Protein AF-A0A366DNV0-F1 (afdb_monomer_lite)

Structure (mmCIF, N/CA/C/O backbone):
data_AF-A0A366DNV0-F1
#
_entry.id   AF-A0A366DNV0-F1
#
loop_
_atom_site.group_PDB
_atom_site.id
_atom_site.type_symbol
_atom_site.label_atom_id
_atom_site.label_alt_id
_atom_site.label_comp_id
_atom_site.label_asym_id
_atom_site.label_entity_id
_atom_site.label_seq_id
_atom_site.pdbx_PDB_ins_code
_atom_site.Cartn_x
_atom_site.Cartn_y
_atom_site.Cartn_z
_atom_site.occupancy
_atom_site.B_iso_or_equiv
_atom_site.auth_seq_id
_atom_site.auth_comp_id
_atom_site.auth_asym_id
_atom_site.auth_atom_id
_atom_site.pdbx_PDB_model_num
ATOM 1 N N . MET A 1 1 ? 19.960 -7.814 0.548 1.00 60.56 1 MET A N 1
ATOM 2 C CA . MET A 1 1 ? 18.707 -8.604 0.483 1.00 60.56 1 MET A CA 1
ATOM 3 C C . MET A 1 1 ? 17.891 -8.075 -0.691 1.00 60.56 1 MET A C 1
ATOM 5 O O . MET A 1 1 ? 17.875 -6.867 -0.861 1.00 60.56 1 MET A O 1
ATOM 9 N N . ASN A 1 2 ? 17.306 -8.923 -1.542 1.00 85.69 2 ASN A N 1
ATOM 10 C CA . ASN A 1 2 ? 16.502 -8.451 -2.682 1.00 85.69 2 ASN A CA 1
ATOM 11 C C . ASN A 1 2 ? 15.097 -8.034 -2.180 1.00 85.69 2 ASN A C 1
ATOM 13 O O . ASN A 1 2 ? 14.428 -8.891 -1.589 1.00 85.69 2 ASN A O 1
ATOM 17 N N . PRO A 1 3 ? 14.653 -6.775 -2.383 1.00 89.19 3 PRO A N 1
ATOM 18 C CA . PRO A 1 3 ? 13.370 -6.288 -1.871 1.00 89.19 3 PRO A CA 1
ATOM 19 C C . PRO A 1 3 ? 12.169 -7.040 -2.462 1.00 89.19 3 PRO A C 1
ATOM 21 O O . PRO A 1 3 ? 11.234 -7.350 -1.731 1.00 89.19 3 PRO A O 1
ATOM 24 N N . TYR A 1 4 ? 12.225 -7.463 -3.727 1.00 92.50 4 TYR A N 1
ATOM 25 C CA . TYR A 1 4 ? 11.144 -8.223 -4.367 1.00 92.50 4 TYR A CA 1
ATOM 26 C C . TYR A 1 4 ? 10.922 -9.588 -3.701 1.00 92.50 4 TYR A C 1
ATOM 28 O O . TYR A 1 4 ? 9.790 -10.006 -3.463 1.00 92.50 4 TYR A O 1
ATOM 36 N N . ASN A 1 5 ? 12.005 -10.266 -3.309 1.00 91.50 5 ASN A N 1
ATOM 37 C CA . ASN A 1 5 ? 11.907 -11.525 -2.565 1.00 91.50 5 ASN A CA 1
ATOM 38 C C . ASN A 1 5 ? 11.315 -11.319 -1.167 1.00 91.50 5 ASN A C 1
ATOM 40 O O . ASN A 1 5 ? 10.624 -12.203 -0.665 1.00 91.50 5 ASN A O 1
ATOM 44 N N . MET A 1 6 ? 11.600 -10.181 -0.527 1.00 91.38 6 MET A N 1
ATOM 45 C CA . MET A 1 6 ? 11.012 -9.836 0.768 1.00 91.38 6 MET A CA 1
ATOM 46 C C . MET A 1 6 ? 9.501 -9.623 0.635 1.00 91.38 6 MET A C 1
ATOM 48 O O . MET A 1 6 ? 8.752 -10.227 1.399 1.00 91.38 6 MET A O 1
ATOM 52 N N . MET A 1 7 ? 9.065 -8.876 -0.385 1.00 93.38 7 MET A N 1
ATOM 53 C CA . MET A 1 7 ? 7.644 -8.652 -0.678 1.00 93.38 7 MET A CA 1
ATOM 54 C C . MET A 1 7 ? 6.892 -9.969 -0.883 1.00 93.38 7 MET A C 1
ATOM 56 O O . MET A 1 7 ? 5.868 -10.203 -0.247 1.00 93.38 7 MET A O 1
ATOM 60 N N . ILE A 1 8 ? 7.430 -10.869 -1.716 1.00 93.00 8 ILE A N 1
ATOM 61 C CA . ILE A 1 8 ? 6.804 -12.174 -1.984 1.00 93.00 8 ILE A CA 1
ATOM 62 C C . ILE A 1 8 ? 6.731 -13.021 -0.709 1.00 93.00 8 ILE A C 1
ATOM 64 O O . ILE A 1 8 ? 5.709 -13.653 -0.446 1.00 93.00 8 ILE A O 1
ATOM 68 N N . LYS A 1 9 ? 7.805 -13.052 0.092 1.00 92.38 9 LYS A N 1
ATOM 69 C CA . LYS A 1 9 ? 7.833 -13.826 1.341 1.00 92.38 9 LYS A CA 1
ATOM 70 C C . LYS A 1 9 ? 6.809 -13.311 2.344 1.00 92.38 9 LYS A C 1
ATOM 72 O O . LYS A 1 9 ? 6.066 -14.119 2.890 1.00 92.38 9 LYS A O 1
ATOM 77 N N . LEU A 1 10 ? 6.750 -11.999 2.562 1.00 91.38 10 LEU A N 1
ATOM 78 C CA . LEU A 1 10 ? 5.803 -11.416 3.507 1.00 91.38 10 LEU A CA 1
ATOM 79 C C . LEU A 1 10 ? 4.359 -11.582 3.020 1.00 91.38 10 LEU A C 1
ATOM 81 O O . LEU A 1 10 ? 3.520 -12.049 3.781 1.00 91.38 10 LEU A O 1
ATOM 85 N N . GLY A 1 11 ? 4.087 -11.320 1.738 1.00 92.56 11 GLY A N 1
ATOM 86 C CA . GLY A 1 11 ? 2.766 -11.545 1.143 1.00 92.56 11 GLY A CA 1
ATOM 87 C C . GLY A 1 11 ? 2.295 -13.002 1.240 1.00 92.56 11 GLY A C 1
ATOM 88 O O . GLY A 1 11 ? 1.107 -13.258 1.433 1.00 92.56 11 GLY A O 1
ATOM 89 N N . ARG A 1 12 ? 3.221 -13.967 1.168 1.00 93.69 12 ARG A N 1
ATOM 90 C CA . ARG A 1 12 ? 2.927 -15.388 1.405 1.00 93.69 12 ARG A CA 1
ATOM 91 C C . ARG A 1 12 ? 2.649 -15.695 2.877 1.00 93.69 12 ARG A C 1
ATOM 93 O O . ARG A 1 12 ? 1.745 -16.471 3.147 1.00 93.69 12 ARG A O 1
ATOM 100 N N . LEU A 1 13 ? 3.402 -15.116 3.813 1.00 91.75 13 LEU A N 1
ATOM 101 C CA . LEU A 1 13 ? 3.147 -15.301 5.249 1.00 91.75 13 LEU A CA 1
ATOM 102 C C . LEU A 1 13 ? 1.774 -14.750 5.649 1.00 91.75 13 LEU A C 1
ATOM 104 O O . LEU A 1 13 ? 1.051 -15.411 6.387 1.00 91.75 13 LEU A O 1
ATOM 108 N N . ILE A 1 14 ? 1.393 -13.592 5.102 1.00 91.31 14 ILE A N 1
ATOM 109 C CA . ILE A 1 14 ? 0.051 -13.010 5.265 1.00 91.31 14 ILE A CA 1
ATOM 110 C C . ILE A 1 14 ? -1.012 -13.981 4.744 1.00 91.31 14 ILE A C 1
ATOM 112 O O . ILE A 1 14 ? -1.959 -14.303 5.452 1.00 91.31 14 ILE A O 1
ATOM 116 N N . GLU A 1 15 ? -0.825 -14.531 3.541 1.00 91.25 15 GLU A N 1
ATOM 117 C CA . GLU A 1 15 ? -1.750 -15.530 2.986 1.00 91.25 15 GLU A CA 1
ATOM 118 C C . GLU A 1 15 ? -1.855 -16.805 3.838 1.00 91.25 15 GLU A C 1
ATOM 120 O O . GLU A 1 15 ? -2.909 -17.433 3.888 1.00 91.25 15 GLU A O 1
ATOM 125 N N . GLN A 1 16 ? -0.770 -17.191 4.511 1.00 92.25 16 GLN A N 1
ATOM 126 C CA . GLN A 1 16 ? -0.704 -18.372 5.373 1.00 92.25 16 GLN A CA 1
ATOM 127 C C . GLN A 1 16 ? -1.288 -18.146 6.777 1.00 92.25 16 GLN A C 1
ATOM 129 O O . GLN A 1 16 ? -1.303 -19.088 7.568 1.00 92.25 16 GLN A O 1
ATOM 134 N N . GLY A 1 17 ? -1.785 -16.942 7.076 1.00 87.44 17 GLY A N 1
ATOM 135 C CA . GLY A 1 17 ? -2.474 -16.638 8.331 1.00 87.44 17 GLY A CA 1
ATOM 136 C C . GLY A 1 17 ? -1.661 -15.824 9.335 1.00 87.44 17 GLY A C 1
ATOM 137 O O . GLY A 1 17 ? -1.982 -15.860 10.518 1.00 87.44 17 GLY A O 1
ATOM 138 N N . LEU A 1 18 ? -0.618 -15.101 8.907 1.00 86.44 18 LEU A N 1
ATOM 139 C CA . LEU A 1 18 ? -0.051 -14.043 9.747 1.00 86.44 18 LEU A CA 1
ATOM 140 C C . LEU A 1 18 ? -1.130 -12.981 9.998 1.00 86.44 18 LEU A C 1
ATOM 142 O O . LEU A 1 18 ? -1.526 -12.278 9.067 1.00 86.44 18 LEU A O 1
ATOM 146 N N . ASP A 1 19 ? -1.568 -12.862 11.249 1.00 85.56 19 ASP A N 1
ATOM 147 C CA . ASP A 1 19 ? -2.533 -11.850 11.661 1.00 85.56 19 ASP A CA 1
ATOM 148 C C . ASP A 1 19 ? -1.847 -10.481 11.789 1.00 85.56 19 ASP A C 1
ATOM 150 O O . ASP A 1 19 ? -0.999 -10.238 12.653 1.00 85.56 19 ASP A O 1
ATOM 154 N N . VAL A 1 20 ? -2.197 -9.587 10.870 1.00 85.75 20 VAL A N 1
ATOM 155 C CA . VAL A 1 20 ? -1.648 -8.231 10.786 1.00 85.75 20 VAL A CA 1
ATOM 156 C C . VAL A 1 20 ? -2.173 -7.348 11.923 1.00 85.75 20 VAL A C 1
ATOM 158 O O . VAL A 1 20 ? -1.492 -6.402 12.334 1.00 85.75 20 VAL A O 1
ATOM 161 N N . ASP A 1 21 ? -3.348 -7.664 12.462 1.00 82.88 21 ASP A N 1
ATOM 162 C CA . ASP A 1 21 ? -4.041 -6.847 13.456 1.00 82.88 21 ASP A CA 1
ATOM 163 C C . ASP A 1 21 ? -3.485 -7.088 14.872 1.00 82.88 21 ASP A C 1
ATOM 165 O O . ASP A 1 21 ? -3.469 -6.171 15.711 1.00 82.88 21 ASP A O 1
ATOM 169 N N . GLU A 1 22 ? -2.929 -8.281 15.119 1.00 86.88 22 GLU A N 1
ATOM 170 C CA . GLU A 1 22 ? -2.218 -8.615 16.359 1.00 86.88 22 GLU A CA 1
ATOM 171 C C . GLU A 1 22 ? -0.877 -7.873 16.488 1.00 86.88 22 GLU A C 1
ATOM 173 O O . GLU A 1 22 ? -0.536 -7.394 17.574 1.00 86.88 22 GLU A O 1
ATOM 178 N N . GLN A 1 23 ? -0.125 -7.733 15.388 1.00 86.44 23 GLN A N 1
ATOM 179 C CA . GLN A 1 23 ? 1.236 -7.165 15.380 1.00 86.44 23 GLN A CA 1
ATOM 180 C C . GLN A 1 23 ? 1.422 -6.041 14.339 1.00 86.44 23 GLN A C 1
ATOM 182 O O . GLN A 1 23 ? 2.341 -6.081 13.511 1.00 86.44 23 GLN A O 1
ATOM 187 N N . PRO A 1 24 ? 0.580 -4.988 14.346 1.00 87.94 24 PRO A N 1
ATOM 188 C CA . PRO A 1 24 ? 0.564 -4.010 13.265 1.00 87.94 24 PRO A CA 1
ATOM 189 C C . PRO A 1 24 ? 1.840 -3.166 13.213 1.00 87.94 24 PRO A C 1
ATOM 191 O O . PRO A 1 24 ? 2.206 -2.709 12.136 1.00 87.94 24 PRO A O 1
ATOM 194 N N . LYS A 1 25 ? 2.545 -2.973 14.338 1.00 88.94 25 LYS A N 1
ATOM 195 C CA . LYS A 1 25 ? 3.804 -2.206 14.380 1.00 88.94 25 LYS A CA 1
ATOM 196 C C . LYS A 1 25 ? 4.948 -2.974 13.730 1.00 88.94 25 LYS A C 1
ATOM 198 O O . LYS A 1 25 ? 5.706 -2.410 12.946 1.00 88.94 25 LYS A O 1
ATOM 203 N N . GLU A 1 26 ? 5.072 -4.254 14.050 1.00 88.44 26 GLU A N 1
ATOM 204 C CA . GLU A 1 26 ? 6.088 -5.146 13.506 1.00 88.44 26 GLU A CA 1
ATOM 205 C C . GLU A 1 26 ? 5.912 -5.280 11.994 1.00 88.44 26 GLU A C 1
ATOM 207 O O . GLU A 1 26 ? 6.871 -5.102 11.239 1.00 88.44 26 GLU A O 1
ATOM 212 N N . VAL A 1 27 ? 4.674 -5.507 11.547 1.00 88.44 27 VAL A N 1
ATOM 213 C CA . VAL A 1 27 ? 4.345 -5.581 10.122 1.00 88.44 27 VAL A CA 1
ATOM 214 C C . VAL A 1 27 ? 4.596 -4.227 9.433 1.00 88.44 27 VAL A C 1
ATOM 216 O O . VAL A 1 27 ? 5.252 -4.191 8.388 1.00 88.44 27 VAL A O 1
ATOM 219 N N . PHE A 1 28 ? 4.205 -3.103 10.047 1.00 90.81 28 PHE A N 1
ATOM 220 C CA . PHE A 1 28 ? 4.520 -1.752 9.554 1.00 90.81 28 PHE A CA 1
ATOM 221 C C . PHE A 1 28 ? 6.024 -1.491 9.401 1.00 90.81 28 PHE A C 1
ATOM 223 O O . PHE A 1 28 ? 6.456 -0.899 8.410 1.00 90.81 28 PHE A O 1
ATOM 230 N N . ASN A 1 29 ? 6.851 -1.987 10.321 1.00 90.69 29 ASN A N 1
ATOM 231 C CA . ASN A 1 29 ? 8.303 -1.845 10.216 1.00 90.69 29 ASN A CA 1
ATOM 232 C C . ASN A 1 29 ? 8.867 -2.573 8.990 1.00 90.69 29 ASN A C 1
ATOM 234 O O . ASN A 1 29 ? 9.737 -2.026 8.309 1.00 90.69 29 ASN A O 1
ATOM 238 N N . TYR A 1 30 ? 8.345 -3.757 8.646 1.00 90.75 30 TYR A N 1
ATOM 239 C CA . TYR A 1 30 ? 8.727 -4.421 7.395 1.00 90.75 30 TYR A CA 1
ATOM 240 C C . TYR A 1 30 ? 8.358 -3.575 6.170 1.00 90.75 30 TYR A C 1
ATOM 242 O O . TYR A 1 30 ? 9.165 -3.466 5.244 1.00 90.75 30 TYR A O 1
ATOM 250 N N . PHE A 1 31 ? 7.189 -2.926 6.173 1.00 90.38 31 PHE A N 1
ATOM 251 C CA . PHE A 1 31 ? 6.790 -2.000 5.107 1.00 90.38 31 PHE A CA 1
ATOM 252 C C . PHE A 1 31 ? 7.709 -0.790 4.990 1.00 90.38 31 PHE A C 1
ATOM 254 O O . PHE A 1 31 ? 8.113 -0.436 3.878 1.00 90.38 31 PHE A O 1
ATOM 261 N N . SER A 1 32 ? 8.084 -0.190 6.120 1.00 90.62 32 SER A N 1
ATOM 262 C CA . SER A 1 32 ? 9.044 0.914 6.155 1.00 90.62 32 SER A CA 1
ATOM 263 C C . SER A 1 32 ? 10.364 0.508 5.501 1.00 90.62 32 SER A C 1
ATOM 265 O O . SER A 1 32 ? 10.808 1.163 4.563 1.00 90.62 32 SER A O 1
ATOM 267 N N . VAL A 1 33 ? 10.932 -0.626 5.923 1.00 92.38 33 VAL A N 1
ATOM 268 C CA . VAL A 1 33 ? 12.205 -1.142 5.397 1.00 92.38 33 VAL A CA 1
ATOM 269 C C . VAL A 1 33 ? 12.116 -1.477 3.904 1.00 92.38 33 VAL A C 1
ATOM 271 O O . VAL A 1 33 ? 13.042 -1.190 3.147 1.00 92.38 33 VAL A O 1
ATOM 274 N N . MET A 1 34 ? 11.008 -2.068 3.444 1.00 92.62 34 MET A N 1
ATOM 275 C CA . MET A 1 34 ? 10.806 -2.317 2.012 1.00 92.62 34 MET A CA 1
ATOM 276 C C . MET A 1 34 ? 10.723 -1.018 1.215 1.00 92.62 34 MET A C 1
ATOM 278 O O . MET A 1 34 ? 11.300 -0.948 0.133 1.00 92.62 34 MET A O 1
ATOM 282 N N . SER A 1 35 ? 10.045 -0.000 1.749 1.00 92.81 35 SER A N 1
ATOM 283 C CA . SER A 1 35 ? 9.936 1.306 1.095 1.00 92.81 35 SER A CA 1
ATOM 284 C C . SER A 1 35 ? 11.311 1.971 0.968 1.00 92.81 35 SER A C 1
ATOM 286 O O . SER A 1 35 ? 11.640 2.462 -0.108 1.00 92.81 35 SER A O 1
ATOM 288 N N . ASP A 1 36 ? 12.148 1.878 2.006 1.00 93.94 36 ASP A N 1
ATOM 289 C CA . ASP A 1 36 ? 13.537 2.364 1.980 1.00 93.94 36 ASP A CA 1
ATOM 290 C C . ASP A 1 36 ? 14.392 1.633 0.935 1.00 93.94 36 ASP A C 1
ATOM 292 O O . ASP A 1 36 ? 15.192 2.241 0.230 1.00 93.94 36 ASP A O 1
ATOM 296 N N . PHE A 1 37 ? 14.216 0.317 0.777 1.00 94.50 37 PHE A N 1
ATOM 297 C CA . PHE A 1 37 ? 14.942 -0.435 -0.255 1.00 94.50 37 PHE A CA 1
ATOM 298 C C . PHE A 1 37 ? 14.449 -0.180 -1.680 1.00 94.50 37 PHE A C 1
ATOM 300 O O . PHE A 1 37 ? 15.198 -0.436 -2.632 1.00 94.50 37 PHE A O 1
ATOM 307 N N . MET A 1 38 ? 13.197 0.245 -1.827 1.00 95.19 38 MET A N 1
ATOM 308 C CA . MET A 1 38 ? 12.590 0.560 -3.116 1.00 95.19 38 MET A CA 1
ATOM 309 C C . MET A 1 38 ? 12.875 1.985 -3.570 1.00 95.19 38 MET A C 1
ATOM 311 O O . MET A 1 38 ? 12.835 2.241 -4.772 1.00 95.19 38 MET A O 1
ATOM 315 N N . GLU A 1 39 ? 13.208 2.892 -2.656 1.00 95.75 39 GLU A N 1
ATOM 316 C CA . GLU A 1 39 ? 13.601 4.250 -3.009 1.00 95.75 39 GLU A CA 1
ATOM 317 C C . GLU A 1 39 ? 14.777 4.250 -4.004 1.00 95.75 39 GLU A C 1
ATOM 319 O O . GLU A 1 39 ? 15.767 3.525 -3.869 1.00 95.75 39 GLU A O 1
ATOM 324 N N . GLY A 1 40 ? 14.630 5.021 -5.081 1.00 95.50 40 GLY A N 1
ATOM 325 C CA . GLY A 1 40 ? 15.590 5.094 -6.180 1.00 95.50 40 GLY A CA 1
ATOM 326 C C . GLY A 1 40 ? 15.595 3.883 -7.124 1.00 95.50 40 GLY A C 1
ATOM 327 O O . GLY A 1 40 ? 16.297 3.918 -8.137 1.00 95.50 40 GLY A O 1
ATOM 328 N N . LYS A 1 41 ? 14.825 2.817 -6.857 1.00 95.56 41 LYS A N 1
ATOM 329 C CA . LYS A 1 41 ? 14.710 1.667 -7.772 1.00 95.56 41 LYS A CA 1
ATOM 330 C C . LYS A 1 41 ? 13.898 2.017 -9.007 1.00 95.56 41 LYS A C 1
ATOM 332 O O . LYS A 1 41 ? 12.980 2.831 -8.949 1.00 95.56 41 LYS A O 1
ATOM 337 N N . SER A 1 42 ? 14.235 1.374 -10.123 1.00 96.69 42 SER A N 1
ATOM 338 C CA . SER A 1 42 ? 13.554 1.586 -11.396 1.00 96.69 42 SER A CA 1
ATOM 339 C C . SER A 1 42 ? 12.117 1.072 -11.343 1.00 96.69 42 SER A C 1
ATOM 341 O O . SER A 1 42 ? 11.856 -0.078 -10.983 1.00 96.69 42 SER A O 1
ATOM 343 N N . VAL A 1 43 ? 11.190 1.925 -11.771 1.00 95.44 43 VAL A N 1
ATOM 344 C CA . VAL A 1 43 ? 9.777 1.563 -11.921 1.00 95.44 43 VAL A CA 1
ATOM 345 C C . VAL A 1 43 ? 9.608 0.519 -13.029 1.00 95.44 43 VAL A C 1
ATOM 347 O O . VAL A 1 43 ? 8.833 -0.424 -12.886 1.00 95.44 43 VAL A O 1
ATOM 350 N N . ASP A 1 44 ? 10.367 0.641 -14.120 1.00 94.44 44 ASP A N 1
ATOM 351 C CA . ASP A 1 44 ? 10.366 -0.336 -15.213 1.00 94.44 44 ASP A CA 1
ATOM 352 C C . ASP A 1 44 ? 10.861 -1.712 -14.755 1.00 94.44 44 ASP A C 1
ATOM 354 O O . ASP A 1 44 ? 10.252 -2.724 -15.099 1.00 94.44 44 ASP A O 1
ATOM 358 N N . GLU A 1 45 ? 11.923 -1.753 -13.945 1.00 94.75 45 GLU A N 1
ATOM 359 C CA . GLU A 1 45 ? 12.435 -3.001 -13.368 1.00 94.75 45 GLU A CA 1
ATOM 360 C C . GLU A 1 45 ? 11.380 -3.667 -12.478 1.00 94.75 45 GLU A C 1
ATOM 362 O O . GLU A 1 45 ? 11.113 -4.858 -12.636 1.00 94.75 45 GLU A O 1
ATOM 367 N N . PHE A 1 46 ? 10.714 -2.903 -11.609 1.00 95.06 46 PHE A N 1
ATOM 368 C CA . PHE A 1 46 ? 9.632 -3.430 -10.781 1.00 95.06 46 PHE A CA 1
ATOM 369 C C . PHE A 1 46 ? 8.518 -4.053 -11.631 1.00 95.06 46 PHE A C 1
ATOM 371 O O . PHE A 1 46 ? 8.150 -5.203 -11.398 1.00 95.06 46 PHE A O 1
ATOM 378 N N . PHE A 1 47 ? 8.024 -3.345 -12.652 1.00 93.50 47 PHE A N 1
ATOM 379 C CA . PHE A 1 47 ? 6.950 -3.860 -13.510 1.00 93.50 47 PHE A CA 1
ATOM 380 C C . PHE A 1 47 ? 7.398 -4.996 -14.442 1.00 93.50 47 PHE A C 1
ATOM 382 O O . PHE A 1 47 ? 6.552 -5.710 -14.980 1.00 93.50 47 PHE A O 1
ATOM 389 N N . SER A 1 48 ? 8.706 -5.203 -14.623 1.00 93.19 48 SER A N 1
ATOM 390 C CA . SER A 1 48 ? 9.229 -6.398 -15.298 1.00 93.19 48 SER A CA 1
ATOM 391 C C . SER A 1 48 ? 9.110 -7.658 -14.431 1.00 93.19 48 SER A C 1
ATOM 393 O O . SER A 1 48 ? 8.918 -8.752 -14.959 1.00 93.19 48 SER A O 1
ATOM 395 N N . VAL A 1 49 ? 9.175 -7.500 -13.103 1.00 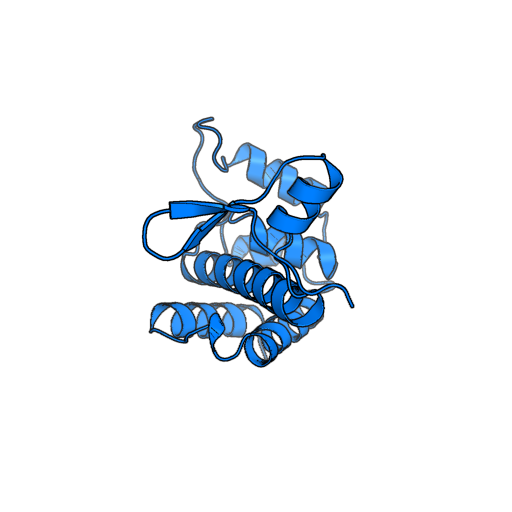93.50 49 VAL A N 1
ATOM 396 C CA . VAL A 1 49 ? 9.034 -8.586 -12.118 1.00 93.50 49 VAL A CA 1
ATOM 397 C C . VAL A 1 49 ? 7.571 -8.783 -11.718 1.00 93.50 49 VAL A C 1
ATOM 399 O O . VAL A 1 49 ? 7.113 -9.917 -11.571 1.00 93.50 49 VAL A O 1
ATOM 402 N N . PHE A 1 50 ? 6.828 -7.687 -11.566 1.00 93.69 50 PHE A N 1
ATOM 403 C CA . PHE A 1 50 ? 5.415 -7.656 -11.198 1.00 93.69 50 PHE A CA 1
ATOM 404 C C . PHE A 1 50 ? 4.608 -6.955 -12.297 1.00 93.69 50 PHE A C 1
ATOM 406 O O . PHE A 1 50 ? 4.393 -5.744 -12.221 1.00 93.69 50 PHE A O 1
ATOM 413 N N . PRO A 1 51 ? 4.174 -7.694 -13.335 1.00 91.69 51 PRO A N 1
ATOM 414 C CA . PRO A 1 51 ? 3.478 -7.109 -14.471 1.00 91.69 51 PRO A CA 1
ATOM 415 C C . PRO A 1 51 ? 2.226 -6.315 -14.069 1.00 91.69 51 PRO A C 1
ATOM 417 O O . PRO A 1 51 ? 1.526 -6.704 -13.124 1.00 91.69 51 PRO A O 1
ATOM 420 N N . PRO A 1 52 ? 1.920 -5.226 -14.799 1.00 91.31 52 PRO A N 1
ATOM 421 C CA . PRO A 1 52 ? 0.690 -4.469 -14.606 1.00 91.31 52 PRO A CA 1
ATOM 422 C C . PRO A 1 52 ? -0.534 -5.328 -14.940 1.00 91.31 52 PRO A C 1
ATOM 424 O O . PRO A 1 52 ? -0.434 -6.269 -15.733 1.00 91.31 52 PRO A O 1
ATOM 427 N N . VAL A 1 53 ? -1.693 -4.973 -14.381 1.00 89.12 53 VAL A N 1
ATOM 428 C CA . VAL A 1 53 ? -2.966 -5.643 -14.693 1.00 89.12 53 VAL A CA 1
ATOM 429 C C . VAL A 1 53 ? -3.258 -5.585 -16.196 1.00 89.12 53 VAL A C 1
ATOM 431 O O . VAL A 1 53 ? -3.223 -4.517 -16.805 1.00 89.12 53 VAL A O 1
ATOM 434 N N . LYS A 1 54 ? -3.575 -6.737 -16.799 1.00 84.69 54 LYS A N 1
ATOM 435 C CA . LYS A 1 54 ? -3.933 -6.873 -18.226 1.00 84.69 54 LYS A CA 1
ATOM 436 C C . LYS A 1 54 ? -5.446 -6.923 -18.447 1.00 84.69 54 LYS A C 1
ATOM 438 O O . LYS A 1 54 ? -5.954 -7.768 -19.181 1.00 84.69 54 LYS A O 1
ATOM 443 N N . ARG A 1 55 ? -6.175 -6.031 -17.782 1.00 85.00 55 ARG A N 1
ATOM 444 C CA . ARG A 1 55 ? -7.610 -5.810 -18.004 1.00 85.00 55 ARG A CA 1
ATOM 445 C C . ARG A 1 55 ? -7.778 -4.587 -18.899 1.00 85.00 55 ARG A C 1
ATOM 447 O O . ARG A 1 55 ? -7.061 -3.614 -18.720 1.00 85.00 55 ARG A O 1
ATOM 454 N N . TYR A 1 56 ? -8.697 -4.633 -19.856 1.00 84.75 56 TYR A N 1
ATOM 455 C CA . TYR A 1 56 ? -8.947 -3.521 -20.789 1.00 84.75 56 TYR A CA 1
ATOM 456 C C . TYR A 1 56 ? -10.372 -2.966 -20.687 1.00 84.75 56 TYR A C 1
ATOM 458 O O . TYR A 1 56 ? -10.736 -2.066 -21.436 1.00 84.75 56 TYR A O 1
ATOM 466 N N . GLU A 1 57 ? -11.172 -3.524 -19.782 1.00 85.38 57 GLU A N 1
ATOM 467 C CA . GLU A 1 57 ? -12.529 -3.080 -19.490 1.00 85.38 57 GLU A CA 1
ATOM 468 C C . GLU A 1 57 ? -12.490 -1.961 -18.451 1.00 85.38 57 GLU A C 1
ATOM 470 O O . GLU A 1 57 ? -11.749 -2.053 -17.473 1.00 85.38 57 GLU A O 1
ATOM 475 N N . ASP A 1 58 ? -13.289 -0.921 -18.678 1.00 78.25 58 ASP A N 1
ATOM 476 C CA . ASP A 1 58 ? -13.496 0.182 -17.740 1.00 78.25 58 ASP A CA 1
ATOM 477 C C . ASP A 1 58 ? -14.736 -0.121 -16.885 1.00 78.25 58 ASP A C 1
ATOM 479 O O . ASP A 1 58 ? -15.861 0.254 -17.218 1.00 78.25 58 ASP A O 1
ATOM 483 N N . ASP A 1 59 ? -14.530 -0.904 -15.826 1.00 83.00 59 ASP A N 1
ATOM 484 C CA . ASP A 1 59 ? -15.548 -1.330 -14.853 1.00 83.00 59 ASP A CA 1
ATOM 485 C C . ASP A 1 59 ? -15.394 -0.614 -13.496 1.00 83.00 59 ASP A C 1
ATOM 487 O O . ASP A 1 59 ? -15.964 -1.033 -12.486 1.00 83.00 59 ASP A O 1
ATOM 491 N N . GLY A 1 60 ? -14.602 0.463 -13.459 1.00 76.00 60 GLY A N 1
ATOM 492 C CA . GLY A 1 60 ? -14.223 1.157 -12.228 1.00 76.00 60 GLY A CA 1
ATOM 493 C C . GLY A 1 60 ? -13.115 0.464 -11.425 1.00 76.00 60 GLY A C 1
ATOM 494 O O . GLY A 1 60 ? -12.771 0.939 -10.341 1.00 76.00 60 GLY A O 1
ATOM 495 N N . THR A 1 61 ? -12.535 -0.630 -11.932 1.00 82.44 61 THR A N 1
ATOM 496 C CA . THR A 1 61 ? -11.308 -1.235 -11.388 1.00 82.44 61 THR A CA 1
ATOM 497 C C . THR A 1 61 ? -10.074 -0.818 -12.197 1.00 82.44 61 THR A C 1
ATOM 499 O O . THR A 1 61 ? -10.165 -0.092 -13.185 1.00 82.44 61 THR A O 1
ATOM 502 N N . TRP A 1 62 ? -8.880 -1.239 -11.768 1.00 86.75 62 TRP A N 1
ATOM 503 C CA . TRP A 1 62 ? -7.656 -0.932 -12.506 1.00 86.75 62 TRP A CA 1
ATOM 504 C C . TRP A 1 62 ? -7.611 -1.653 -13.851 1.00 86.75 62 TRP A C 1
ATOM 506 O O . TRP A 1 62 ? -7.426 -2.869 -13.921 1.00 86.75 62 TRP A O 1
ATOM 516 N N . ASP A 1 63 ? -7.679 -0.871 -14.922 1.00 89.62 63 ASP A N 1
ATOM 517 C CA . ASP A 1 63 ? -7.355 -1.315 -16.269 1.00 89.62 63 ASP A CA 1
ATOM 518 C C . ASP A 1 63 ? -5.868 -1.070 -16.611 1.00 89.62 63 ASP A C 1
ATOM 520 O O . ASP A 1 63 ? -5.116 -0.365 -15.920 1.00 89.62 63 ASP A O 1
ATOM 524 N N . TYR A 1 64 ? -5.430 -1.667 -17.714 1.00 88.81 64 TYR A N 1
ATOM 525 C CA . TYR A 1 64 ? -4.070 -1.591 -18.226 1.00 88.81 64 TYR A CA 1
ATOM 526 C C . TYR A 1 64 ? -3.651 -0.151 -18.547 1.00 88.81 64 TYR A C 1
ATOM 528 O O . TYR A 1 64 ? -2.555 0.273 -18.176 1.00 88.81 64 TYR A O 1
ATOM 536 N N . PHE A 1 65 ? -4.513 0.634 -19.195 1.00 90.00 65 PHE A N 1
ATOM 537 C CA . PHE A 1 65 ? -4.220 2.023 -19.549 1.00 90.00 65 PHE A CA 1
ATOM 538 C C . PHE A 1 65 ? -4.140 2.918 -18.309 1.00 90.00 65 PHE A C 1
ATOM 540 O O . PHE A 1 65 ? -3.227 3.741 -18.214 1.00 90.00 65 PHE A O 1
ATOM 547 N N . SER A 1 66 ? -5.037 2.737 -17.338 1.00 90.44 66 SER A N 1
ATOM 548 C CA . SER A 1 66 ? -4.975 3.406 -16.032 1.00 90.44 66 SER A CA 1
ATOM 549 C C . SER A 1 66 ? -3.681 3.073 -15.297 1.00 90.44 66 SER A C 1
ATOM 551 O O . SER A 1 66 ? -3.008 3.973 -14.790 1.00 90.44 66 SER A O 1
ATOM 553 N N . THR A 1 67 ? -3.264 1.808 -15.336 1.00 90.31 67 THR A N 1
ATOM 554 C CA . THR A 1 67 ? -1.993 1.369 -14.752 1.00 90.31 67 THR A CA 1
ATOM 555 C C . THR A 1 67 ? -0.788 2.019 -15.440 1.00 90.31 67 THR A C 1
ATOM 557 O O . THR A 1 67 ? 0.136 2.489 -14.772 1.00 90.31 67 THR A O 1
ATOM 560 N N . LEU A 1 68 ? -0.792 2.112 -16.774 1.00 90.75 68 LEU A N 1
ATOM 561 C CA . LEU A 1 68 ? 0.268 2.800 -17.518 1.00 90.75 68 LEU A CA 1
ATOM 562 C C . LEU A 1 68 ? 0.327 4.300 -17.200 1.00 90.75 68 LEU A C 1
ATOM 564 O O . LEU A 1 68 ? 1.423 4.852 -17.086 1.00 90.75 68 LEU A O 1
ATOM 568 N N . ARG A 1 69 ? -0.826 4.956 -17.019 1.00 91.44 69 ARG A N 1
ATOM 569 C CA . ARG A 1 69 ? -0.885 6.361 -16.586 1.00 91.44 69 ARG A CA 1
ATOM 570 C C . ARG A 1 69 ? -0.291 6.542 -15.190 1.00 91.44 69 ARG A C 1
ATOM 572 O O . ARG A 1 69 ? 0.510 7.454 -14.993 1.00 91.44 69 ARG A O 1
ATOM 579 N N . LEU A 1 70 ? -0.618 5.657 -14.243 1.00 90.56 70 LEU A N 1
ATOM 580 C CA . LEU A 1 70 ? -0.024 5.682 -12.902 1.00 90.56 70 LEU A CA 1
ATOM 581 C C . LEU A 1 70 ? 1.497 5.502 -12.969 1.00 90.56 70 LEU A C 1
ATOM 583 O O . LEU A 1 70 ? 2.240 6.286 -12.383 1.00 90.56 70 LEU A O 1
ATOM 587 N N . LYS A 1 71 ? 1.970 4.527 -13.750 1.00 91.50 71 LYS A N 1
ATOM 588 C CA . LYS A 1 71 ? 3.401 4.300 -13.978 1.00 91.50 71 LYS A CA 1
ATOM 589 C C . LYS A 1 71 ? 4.113 5.561 -14.489 1.00 91.50 71 LYS A C 1
ATOM 591 O O . LYS A 1 71 ? 5.185 5.901 -13.996 1.00 91.50 71 LYS A O 1
ATOM 596 N N . GLN A 1 72 ? 3.511 6.279 -15.439 1.00 90.88 72 GLN A N 1
ATOM 597 C CA . GLN A 1 72 ? 4.051 7.546 -15.948 1.00 90.88 72 GLN A CA 1
ATOM 598 C C . GLN A 1 72 ? 4.063 8.653 -14.884 1.00 90.88 72 GLN A C 1
ATOM 600 O O . GLN A 1 72 ? 5.032 9.407 -14.821 1.00 90.88 72 GLN A O 1
ATOM 605 N N . LYS A 1 73 ? 3.023 8.731 -14.041 1.00 92.75 73 LYS A N 1
ATOM 606 C CA . LYS A 1 73 ? 2.923 9.693 -12.928 1.00 92.75 73 LYS A CA 1
ATOM 607 C C . LYS A 1 73 ? 4.019 9.475 -11.880 1.00 92.75 73 LYS A C 1
ATOM 609 O O . LYS A 1 73 ? 4.574 10.451 -11.389 1.00 92.75 73 LYS A O 1
ATOM 614 N N . ILE A 1 74 ? 4.339 8.218 -11.559 1.00 93.31 74 ILE A N 1
ATOM 615 C CA . ILE A 1 74 ? 5.424 7.869 -10.624 1.00 93.31 74 ILE A CA 1
ATOM 616 C C . ILE A 1 74 ? 6.784 8.301 -11.191 1.00 93.31 74 ILE A C 1
ATOM 618 O O . ILE A 1 74 ? 7.630 8.823 -10.469 1.00 93.31 74 ILE A O 1
ATOM 622 N N . GLY A 1 75 ? 6.994 8.112 -12.496 1.00 92.62 75 GLY A N 1
ATOM 623 C CA . GLY A 1 75 ? 8.227 8.485 -13.183 1.00 92.62 75 GLY A CA 1
ATOM 624 C C . GLY A 1 75 ? 9.195 7.312 -13.355 1.00 92.62 75 GLY A C 1
ATOM 625 O O . GLY A 1 75 ? 8.788 6.166 -13.520 1.00 92.62 75 GLY A O 1
ATOM 626 N N . LYS A 1 76 ? 10.503 7.602 -13.397 1.00 95.69 76 LYS A N 1
ATOM 627 C CA . LYS A 1 76 ? 11.539 6.594 -13.712 1.00 95.69 76 LYS A CA 1
ATOM 628 C C . LYS A 1 76 ? 11.951 5.748 -12.510 1.00 95.69 76 LYS A C 1
ATOM 630 O O . LYS A 1 76 ? 12.303 4.579 -12.674 1.00 95.69 76 LYS A O 1
ATOM 635 N N . THR A 1 77 ? 11.938 6.345 -11.325 1.00 97.19 77 THR A N 1
ATOM 636 C CA . THR A 1 77 ? 12.391 5.732 -10.075 1.00 97.19 77 THR A CA 1
ATOM 637 C C . THR A 1 77 ? 11.392 6.004 -8.967 1.00 97.19 77 THR A C 1
ATOM 639 O O . THR A 1 77 ? 10.788 7.074 -8.951 1.00 97.19 77 THR A O 1
ATOM 642 N N . PHE A 1 78 ? 11.254 5.077 -8.026 1.00 96.69 78 PHE A N 1
ATOM 643 C CA . PHE A 1 78 ? 10.377 5.274 -6.877 1.00 96.69 78 PHE A CA 1
ATOM 644 C C . PHE A 1 78 ? 10.949 6.283 -5.877 1.00 96.69 78 PHE A C 1
ATOM 646 O O . PHE A 1 78 ? 12.131 6.229 -5.537 1.00 96.69 78 PHE A O 1
ATOM 653 N N . THR A 1 79 ? 10.088 7.149 -5.348 1.00 95.69 79 THR A N 1
ATOM 654 C CA . THR A 1 79 ? 10.220 7.684 -3.982 1.00 95.69 79 THR A CA 1
ATOM 655 C C . THR A 1 79 ? 9.536 6.743 -2.992 1.00 95.69 79 THR A C 1
ATOM 657 O O . THR A 1 79 ? 8.717 5.903 -3.392 1.00 95.69 79 THR A O 1
ATOM 660 N N . ARG A 1 80 ? 9.810 6.921 -1.697 1.00 94.00 80 ARG A N 1
ATOM 661 C CA . ARG A 1 80 ? 9.153 6.172 -0.620 1.00 94.00 80 ARG A CA 1
ATOM 662 C C . ARG A 1 80 ? 7.623 6.261 -0.710 1.00 94.00 80 ARG A C 1
ATOM 664 O O . ARG A 1 80 ? 6.945 5.235 -0.686 1.00 94.00 80 ARG A O 1
ATOM 671 N N . GLU A 1 81 ? 7.088 7.464 -0.892 1.00 92.50 81 GLU A N 1
ATOM 672 C CA . GLU A 1 81 ? 5.647 7.738 -0.972 1.00 92.50 81 GLU A CA 1
ATOM 673 C C . GLU A 1 81 ? 5.035 7.124 -2.231 1.00 92.50 81 GLU A C 1
ATOM 675 O O . GLU A 1 81 ? 4.000 6.467 -2.162 1.00 92.50 81 GLU A O 1
ATOM 680 N N . SER A 1 82 ? 5.700 7.277 -3.380 1.00 94.50 82 SER A N 1
ATOM 681 C CA . SER A 1 82 ? 5.193 6.740 -4.647 1.00 94.50 82 SER A CA 1
ATOM 682 C C . SER A 1 82 ? 5.131 5.209 -4.652 1.00 94.50 82 SER A C 1
ATOM 684 O O . SER A 1 82 ? 4.225 4.624 -5.247 1.00 94.50 82 SER A O 1
ATOM 686 N N . PHE A 1 83 ? 6.067 4.546 -3.962 1.00 94.56 83 PHE A N 1
ATOM 687 C CA . PHE A 1 83 ? 6.044 3.097 -3.800 1.00 94.56 83 PHE A CA 1
ATOM 688 C C . PHE A 1 83 ? 4.893 2.656 -2.889 1.00 94.56 83 PHE A C 1
ATOM 690 O O . PHE A 1 83 ? 4.209 1.680 -3.193 1.00 94.56 83 PHE A O 1
ATOM 697 N N . GLN A 1 84 ? 4.642 3.389 -1.804 1.00 92.62 84 GLN A N 1
ATOM 698 C CA . GLN A 1 84 ? 3.509 3.132 -0.915 1.00 92.62 84 GLN A CA 1
ATOM 699 C C . GLN A 1 84 ? 2.164 3.339 -1.631 1.00 92.62 84 GLN A C 1
ATOM 701 O O . GLN A 1 84 ? 1.298 2.469 -1.544 1.00 92.62 84 GLN A O 1
ATOM 706 N N . GLU A 1 85 ? 2.007 4.429 -2.394 1.00 92.00 85 GLU A N 1
ATOM 707 C CA . GLU A 1 85 ? 0.823 4.689 -3.234 1.00 92.00 85 GLU A CA 1
ATOM 708 C C . GLU A 1 85 ? 0.607 3.547 -4.236 1.00 92.00 85 GLU A C 1
ATOM 710 O O . GLU A 1 85 ? -0.493 3.001 -4.335 1.00 92.00 85 GLU A O 1
ATOM 715 N N . LEU A 1 86 ? 1.674 3.119 -4.921 1.00 93.00 86 LEU A N 1
ATOM 716 C CA . LEU A 1 86 ? 1.614 1.980 -5.832 1.00 93.00 86 LEU A CA 1
ATOM 717 C C . LEU A 1 86 ? 1.155 0.709 -5.108 1.00 93.00 86 LEU A C 1
ATOM 719 O O . LEU A 1 86 ? 0.270 0.010 -5.604 1.00 93.00 86 LEU A O 1
ATOM 723 N N . LEU A 1 87 ? 1.736 0.399 -3.949 1.00 92.19 87 LEU A N 1
ATOM 724 C CA . LEU A 1 87 ? 1.417 -0.812 -3.202 1.00 92.19 87 LEU A CA 1
ATOM 725 C C . LEU A 1 87 ? -0.070 -0.855 -2.814 1.00 92.19 87 LEU A C 1
ATOM 727 O O . LEU A 1 87 ? -0.695 -1.901 -2.970 1.00 92.19 87 LEU A O 1
ATOM 731 N N . MET A 1 88 ? -0.650 0.275 -2.402 1.00 90.69 88 MET A N 1
ATOM 732 C CA . MET A 1 88 ? -2.078 0.389 -2.064 1.00 90.69 88 MET A CA 1
ATOM 733 C C . MET A 1 88 ? -3.002 0.393 -3.292 1.00 90.69 88 MET A C 1
ATOM 735 O O . MET A 1 88 ? -4.190 0.116 -3.169 1.00 90.69 88 MET A O 1
ATOM 739 N N . SER A 1 89 ? -2.481 0.694 -4.486 1.00 89.44 89 SER A N 1
ATOM 740 C CA . SER A 1 89 ? -3.298 0.760 -5.704 1.00 89.44 89 SER A CA 1
ATOM 741 C C . SER A 1 89 ? -3.748 -0.611 -6.218 1.00 89.44 89 SER A C 1
ATOM 743 O O . SER A 1 89 ? -4.790 -0.702 -6.848 1.00 89.44 89 SER A O 1
ATOM 745 N N . HIS A 1 90 ? -2.996 -1.686 -5.962 1.00 86.12 90 HIS A N 1
ATOM 746 C CA . HIS A 1 90 ? -3.261 -3.024 -6.519 1.00 86.12 90 HIS A CA 1
ATOM 747 C C . HIS A 1 90 ? -3.264 -3.108 -8.059 1.00 86.12 90 HIS A C 1
ATOM 749 O O . HIS A 1 90 ? -3.857 -4.019 -8.633 1.00 86.12 90 HIS A O 1
ATOM 755 N N . CYS A 1 91 ? -2.569 -2.207 -8.756 1.00 88.88 91 CYS A N 1
ATOM 756 C CA . CYS A 1 91 ? -2.534 -2.161 -10.223 1.00 88.88 91 CYS A CA 1
ATOM 757 C C . CYS A 1 91 ? -1.614 -3.227 -10.879 1.00 88.88 91 CYS A C 1
ATOM 759 O O . CYS A 1 91 ? -1.103 -3.039 -11.985 1.00 88.88 91 CYS A O 1
ATOM 761 N N . TYR A 1 92 ? -1.354 -4.351 -10.211 1.00 89.75 92 TYR A N 1
ATOM 762 C CA . TYR A 1 92 ? -0.424 -5.406 -10.642 1.00 89.75 92 TYR A CA 1
ATOM 763 C C . TYR A 1 92 ? -1.045 -6.804 -10.476 1.00 89.75 92 TYR A C 1
ATOM 765 O O . TYR A 1 92 ? -1.902 -7.018 -9.626 1.00 89.75 92 TYR A O 1
ATOM 773 N N . GLU A 1 93 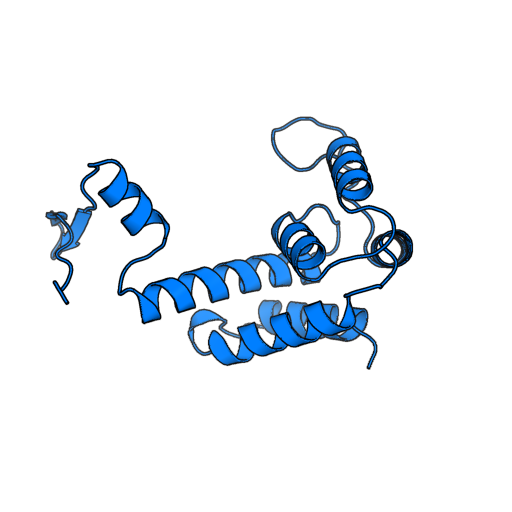? -0.602 -7.785 -11.269 1.00 88.38 93 GLU A N 1
ATOM 774 C CA . GLU A 1 93 ? -1.231 -9.125 -11.312 1.00 88.38 93 GLU A CA 1
ATOM 775 C C . GLU A 1 93 ? -0.855 -10.036 -10.123 1.00 88.38 93 GLU A C 1
ATOM 777 O O . GLU A 1 93 ? -1.451 -11.093 -9.913 1.00 88.38 93 GLU A O 1
ATOM 782 N N . ASN A 1 94 ? 0.171 -9.676 -9.347 1.00 91.94 94 ASN A N 1
ATOM 783 C CA . ASN A 1 94 ? 0.720 -10.560 -8.322 1.00 91.94 94 ASN A CA 1
ATOM 784 C C . ASN A 1 94 ? -0.115 -10.551 -7.027 1.00 91.94 94 ASN A C 1
ATOM 786 O O . ASN A 1 94 ? -0.055 -9.600 -6.248 1.00 91.94 94 ASN A O 1
ATOM 790 N N . ARG A 1 95 ? -0.806 -11.664 -6.742 1.00 90.75 95 ARG A N 1
ATOM 791 C CA . ARG A 1 95 ? -1.632 -11.842 -5.532 1.00 90.75 95 ARG A CA 1
ATOM 792 C C . ARG A 1 95 ? -0.884 -11.594 -4.216 1.00 90.75 95 ARG A C 1
ATOM 794 O O . ARG A 1 95 ? -1.455 -11.001 -3.309 1.00 90.75 95 ARG A O 1
ATOM 801 N N . TYR A 1 96 ? 0.380 -12.007 -4.089 1.00 93.12 96 TYR A N 1
ATOM 802 C CA . TYR A 1 96 ? 1.138 -11.784 -2.848 1.00 93.12 96 TYR A CA 1
ATOM 803 C C . TYR A 1 96 ? 1.385 -10.304 -2.601 1.00 93.12 96 TYR A C 1
ATOM 805 O O . TYR A 1 96 ? 1.305 -9.849 -1.464 1.00 93.12 96 TYR A O 1
ATOM 813 N N . LEU A 1 97 ? 1.650 -9.556 -3.669 1.00 92.69 97 LEU A N 1
ATOM 814 C CA . LEU A 1 97 ? 1.810 -8.116 -3.586 1.00 92.69 97 LEU A CA 1
ATOM 815 C C . LEU A 1 97 ? 0.471 -7.427 -3.285 1.00 92.69 97 LEU A C 1
ATOM 817 O O . LEU A 1 97 ? 0.445 -6.450 -2.545 1.00 92.69 97 LEU A O 1
ATOM 821 N N . MET A 1 98 ? -0.648 -7.985 -3.763 1.00 91.38 98 MET A N 1
ATOM 822 C CA . MET A 1 98 ? -1.979 -7.475 -3.423 1.00 91.38 98 MET A CA 1
ATOM 823 C C . MET A 1 98 ? -2.278 -7.672 -1.936 1.00 91.38 98 MET A C 1
ATOM 825 O O . MET A 1 98 ? -2.631 -6.714 -1.256 1.00 91.38 98 MET A O 1
ATOM 829 N N . ASN A 1 99 ? -2.055 -8.876 -1.403 1.00 91.12 99 ASN A N 1
ATOM 830 C CA . ASN A 1 99 ? -2.185 -9.141 0.034 1.00 91.12 99 ASN A CA 1
ATOM 831 C C . ASN A 1 99 ? -1.291 -8.201 0.850 1.00 91.12 99 ASN A C 1
ATOM 833 O O . ASN A 1 99 ? -1.682 -7.724 1.911 1.00 91.12 99 ASN A O 1
ATOM 837 N N . LEU A 1 100 ? -0.095 -7.918 0.330 1.00 92.12 100 LEU A N 1
ATOM 838 C CA . LEU A 1 100 ? 0.853 -7.019 0.957 1.00 92.12 100 LEU A CA 1
ATOM 839 C C . LEU A 1 100 ? 0.321 -5.575 1.019 1.00 92.12 100 LEU A C 1
ATOM 841 O O . LEU A 1 100 ? 0.397 -4.952 2.074 1.00 92.12 100 LEU A O 1
ATOM 845 N N . GLY A 1 101 ? -0.274 -5.059 -0.059 1.00 92.31 101 GLY A N 1
ATOM 846 C CA . GLY A 1 101 ? -0.936 -3.749 -0.048 1.00 92.31 101 GLY A CA 1
ATOM 847 C C . GLY A 1 101 ? -2.129 -3.673 0.905 1.00 92.31 101 GLY A C 1
ATOM 848 O O . GLY A 1 101 ? -2.255 -2.697 1.641 1.00 92.31 101 GLY A O 1
ATOM 849 N N . LEU A 1 102 ? -2.952 -4.725 0.970 1.00 91.50 102 LEU A N 1
ATOM 850 C CA . LEU A 1 102 ? -4.084 -4.799 1.902 1.00 91.50 102 LEU A CA 1
ATOM 851 C C . LEU A 1 102 ? -3.606 -4.779 3.358 1.00 91.50 102 LEU A C 1
ATOM 853 O O . LEU A 1 102 ? -4.119 -4.015 4.173 1.00 91.50 102 LEU A O 1
ATOM 857 N N . ALA A 1 103 ? -2.579 -5.571 3.669 1.00 92.62 103 ALA A N 1
ATOM 858 C CA . ALA A 1 103 ? -1.969 -5.595 4.991 1.00 92.62 103 ALA A CA 1
ATOM 859 C C . ALA A 1 103 ? -1.373 -4.234 5.374 1.00 92.62 103 ALA A C 1
ATOM 861 O O . ALA A 1 103 ? -1.517 -3.807 6.516 1.00 92.62 103 ALA A O 1
ATOM 862 N N . PHE A 1 104 ? -0.757 -3.520 4.426 1.00 92.75 104 PHE A N 1
ATOM 863 C CA . PHE A 1 104 ? -0.235 -2.178 4.683 1.00 92.75 104 PHE A CA 1
ATOM 864 C C . PHE A 1 104 ? -1.344 -1.195 5.065 1.00 92.75 104 PHE A C 1
ATOM 866 O O . PHE A 1 104 ? -1.210 -0.468 6.051 1.00 92.75 104 PHE A O 1
ATOM 873 N N . MET A 1 105 ? -2.458 -1.218 4.329 1.00 91.00 105 MET A N 1
ATOM 874 C CA . MET A 1 105 ? -3.625 -0.391 4.639 1.00 91.00 105 MET A CA 1
ATOM 875 C C . MET A 1 105 ? -4.225 -0.745 6.005 1.00 91.00 105 MET A C 1
ATOM 877 O O . MET A 1 105 ? -4.515 0.164 6.785 1.00 91.00 105 MET A O 1
ATOM 881 N N . SER A 1 106 ? -4.333 -2.041 6.335 1.00 91.06 106 SER A N 1
ATOM 882 C CA . SER A 1 106 ? -4.800 -2.481 7.659 1.00 91.06 106 SER A CA 1
ATOM 883 C C . SER A 1 106 ? -3.886 -1.973 8.776 1.00 91.06 106 SER A C 1
ATOM 885 O O . SER A 1 106 ? -4.356 -1.360 9.734 1.00 91.06 106 SER A O 1
ATOM 887 N N . CYS A 1 107 ? -2.562 -2.124 8.626 1.00 91.62 107 CYS A N 1
ATOM 888 C CA . CYS A 1 107 ? -1.582 -1.603 9.581 1.00 91.62 107 CYS A CA 1
ATOM 889 C C . CYS A 1 107 ? -1.770 -0.107 9.835 1.00 91.62 107 CYS A C 1
ATOM 891 O O . CYS A 1 107 ? -1.827 0.304 10.993 1.00 91.62 107 CYS A O 1
ATOM 893 N N . ILE A 1 108 ? -1.862 0.702 8.774 1.00 89.94 108 ILE A N 1
ATOM 894 C CA . ILE A 1 108 ? -2.0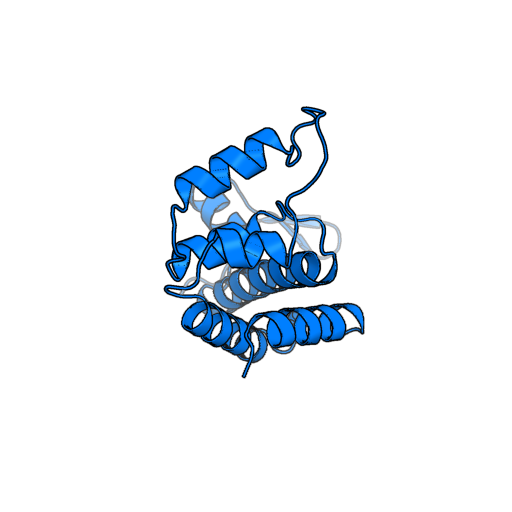37 2.154 8.906 1.00 89.94 108 ILE A CA 1
ATOM 895 C C . ILE A 1 108 ? -3.333 2.463 9.657 1.00 89.94 108 ILE A C 1
ATOM 897 O O . ILE A 1 108 ? -3.304 3.237 10.613 1.00 89.94 108 ILE A O 1
ATOM 901 N N . SER A 1 109 ? -4.445 1.832 9.269 1.00 89.31 109 SER A N 1
ATOM 902 C CA . SER A 1 109 ? -5.745 2.044 9.913 1.00 89.31 109 SER A CA 1
ATOM 903 C C . SER A 1 109 ? -5.711 1.679 11.401 1.00 89.31 109 SER A C 1
ATOM 905 O O . SER A 1 109 ? -6.128 2.469 12.246 1.00 89.31 109 SER A O 1
ATOM 907 N N . ASN A 1 110 ? -5.141 0.523 11.742 1.00 89.81 110 ASN A N 1
ATOM 908 C CA . ASN A 1 110 ? -5.058 0.043 13.121 1.00 89.81 110 ASN A CA 1
ATOM 909 C C . ASN A 1 110 ? -4.127 0.891 13.987 1.00 89.81 110 ASN A C 1
ATOM 911 O O . ASN A 1 110 ? -4.405 1.117 15.166 1.00 89.81 110 ASN A O 1
ATOM 915 N N . LEU A 1 111 ? -2.997 1.342 13.438 1.00 90.38 111 LEU A N 1
ATOM 916 C CA . LEU A 1 111 ? -2.084 2.229 14.157 1.00 90.38 111 LEU A CA 1
ATOM 917 C C . LEU A 1 111 ? -2.741 3.584 14.412 1.00 90.38 111 LEU A C 1
ATOM 919 O O . LEU A 1 111 ? -2.691 4.070 15.542 1.00 90.38 111 LEU A O 1
ATOM 923 N N . TYR A 1 112 ? -3.434 4.124 13.407 1.00 89.62 112 TYR A N 1
ATOM 924 C CA . TYR A 1 112 ? -4.212 5.348 13.548 1.00 89.62 112 TYR A CA 1
ATOM 925 C C . TYR A 1 112 ? -5.261 5.230 14.655 1.00 89.62 112 TYR A C 1
ATOM 927 O O . TYR A 1 112 ? -5.333 6.087 15.538 1.00 89.62 112 TYR A O 1
ATOM 935 N N . GLU A 1 113 ? -6.044 4.151 14.646 1.00 89.56 113 GLU A N 1
ATOM 936 C CA . GLU A 1 113 ? -7.076 3.922 15.653 1.00 89.56 113 GLU A CA 1
ATOM 937 C C . GLU A 1 113 ? -6.487 3.746 17.054 1.00 89.56 113 GLU A C 1
ATOM 939 O O . GLU A 1 113 ? -7.013 4.306 18.017 1.00 89.56 113 GLU A O 1
ATOM 944 N N . LYS A 1 114 ? -5.352 3.051 17.188 1.00 86.75 114 LYS A N 1
ATOM 945 C CA . LYS A 1 114 ? -4.661 2.895 18.478 1.00 86.75 114 LYS A CA 1
ATOM 946 C C . LYS A 1 114 ? -4.145 4.226 19.037 1.00 86.75 114 LYS A C 1
ATOM 948 O O . LYS A 1 114 ? -4.181 4.422 20.252 1.00 86.75 114 LYS A O 1
ATOM 953 N N . GLU A 1 115 ? -3.667 5.135 18.191 1.00 87.50 115 GLU A N 1
ATOM 954 C CA . GLU A 1 115 ? -3.128 6.435 18.621 1.00 87.50 115 GLU A CA 1
ATOM 955 C C . GLU A 1 115 ? -4.237 7.453 18.943 1.00 87.50 115 GLU A C 1
ATOM 957 O O . GLU A 1 115 ? -4.196 8.150 19.973 1.00 87.50 115 GLU A O 1
ATOM 962 N N . ASN A 1 116 ? -5.267 7.496 18.097 1.00 86.38 116 ASN A N 1
ATOM 963 C CA . ASN A 1 116 ? -6.321 8.510 18.143 1.00 86.38 116 ASN A CA 1
ATOM 964 C C . ASN A 1 116 ? -7.577 8.048 18.900 1.00 86.38 116 ASN A C 1
ATOM 966 O O . ASN A 1 116 ? -8.376 8.875 19.341 1.00 86.38 116 ASN A O 1
ATOM 970 N N . GLY A 1 117 ? -7.734 6.740 19.120 1.00 85.25 117 GLY A N 1
ATOM 971 C CA . GLY A 1 117 ? -8.914 6.127 19.737 1.00 85.25 117 GLY A CA 1
ATOM 972 C C . GLY A 1 117 ? -10.141 6.077 18.819 1.00 85.25 117 GLY A C 1
ATOM 973 O O . GLY A 1 117 ? -11.245 5.851 19.316 1.00 85.25 117 GLY A O 1
ATOM 974 N N . ARG A 1 118 ? -9.956 6.359 17.521 1.00 87.50 118 ARG A N 1
ATOM 975 C CA . ARG A 1 118 ? -10.979 6.406 16.463 1.00 87.50 118 ARG A CA 1
ATOM 976 C C . ARG A 1 118 ? -10.350 6.033 15.128 1.00 87.50 118 ARG A C 1
ATOM 978 O O . ARG A 1 118 ? -9.192 6.379 14.894 1.00 87.50 118 ARG A O 1
ATOM 985 N N . SER A 1 119 ? -11.104 5.389 14.248 1.00 87.19 119 SER A N 1
ATOM 986 C CA . SER A 1 119 ? -10.647 5.141 12.877 1.00 87.19 119 SER A CA 1
ATOM 987 C C . SER A 1 119 ? -10.620 6.434 12.046 1.00 87.19 119 SER A C 1
ATOM 989 O O . SER A 1 119 ? -11.295 7.418 12.360 1.00 87.19 119 SER A O 1
ATOM 991 N N . VAL A 1 120 ? -9.883 6.416 10.932 1.00 85.62 120 VAL A N 1
ATOM 992 C CA . VAL A 1 120 ? -9.813 7.547 9.985 1.00 85.62 120 VAL A CA 1
ATOM 993 C C . VAL A 1 120 ? -11.203 7.925 9.460 1.00 85.62 120 VAL A C 1
ATOM 995 O O . VAL A 1 120 ? -11.528 9.106 9.337 1.00 85.62 120 VAL A O 1
ATOM 998 N N . MET A 1 121 ? -12.052 6.930 9.179 1.00 85.00 121 MET A N 1
ATOM 999 C CA . MET A 1 121 ? -13.404 7.175 8.674 1.00 85.00 121 MET A CA 1
ATOM 1000 C C . MET A 1 121 ? -14.298 7.811 9.740 1.00 85.00 121 MET A C 1
ATOM 1002 O O . MET A 1 121 ? -15.094 8.695 9.431 1.00 85.00 121 MET A O 1
ATOM 1006 N N . GLU A 1 122 ? -14.161 7.403 11.001 1.00 87.81 122 GLU A N 1
ATOM 1007 C CA . GLU A 1 122 ? -14.896 8.022 12.108 1.00 87.81 122 GLU A CA 1
ATOM 1008 C C . GLU A 1 122 ? -14.511 9.484 12.288 1.00 87.81 122 GLU A C 1
ATOM 1010 O O . GLU A 1 122 ? -15.379 10.334 12.477 1.00 87.81 122 GLU A O 1
ATOM 1015 N N . GLU A 1 123 ? -13.222 9.792 12.185 1.00 88.12 123 GLU A N 1
ATOM 1016 C CA . GLU A 1 123 ? -12.749 11.168 12.254 1.00 88.12 123 GLU A CA 1
ATOM 1017 C C . GLU A 1 123 ? -13.270 12.014 11.093 1.00 88.12 123 GLU A C 1
ATOM 1019 O O . GLU A 1 123 ? -13.793 13.107 11.316 1.00 88.12 123 GLU A O 1
ATOM 1024 N N . TRP A 1 124 ? -13.221 11.488 9.866 1.00 89.25 124 TRP A N 1
ATOM 1025 C CA . TRP A 1 124 ? -13.818 12.151 8.709 1.00 89.25 124 TRP A CA 1
ATOM 1026 C C . TRP A 1 124 ? -15.318 12.403 8.910 1.00 89.25 124 TRP A C 1
ATOM 1028 O O . TRP A 1 124 ? -15.801 13.501 8.647 1.00 89.25 124 TRP A O 1
ATOM 1038 N N . THR A 1 125 ? -16.045 11.412 9.427 1.00 89.44 125 THR A N 1
ATOM 1039 C CA . THR A 1 125 ? -17.492 11.487 9.677 1.00 89.44 125 THR A CA 1
ATOM 1040 C C . THR A 1 125 ? -17.806 12.608 10.673 1.00 89.44 125 THR A C 1
ATOM 1042 O O . THR A 1 125 ? -18.634 13.472 10.392 1.00 89.44 125 THR A O 1
ATOM 1045 N N . LEU A 1 126 ? -17.071 12.674 11.786 1.00 86.12 126 LEU A N 1
ATOM 1046 C CA . LEU A 1 126 ? -17.228 13.730 12.789 1.00 86.12 126 LEU A CA 1
ATOM 1047 C C . LEU A 1 126 ? -16.866 15.122 12.252 1.00 86.12 126 LEU A C 1
ATOM 1049 O O . LEU A 1 126 ? -17.571 16.086 12.546 1.00 86.12 126 LEU A O 1
ATOM 1053 N N . ASN A 1 127 ? -15.811 15.228 11.439 1.00 89.31 127 ASN A N 1
ATOM 1054 C CA . ASN A 1 127 ? -15.404 16.487 10.805 1.00 89.31 127 ASN A CA 1
ATOM 1055 C C . ASN A 1 127 ? -16.426 16.998 9.775 1.00 89.31 127 ASN A C 1
ATOM 1057 O O . ASN A 1 127 ? -16.420 18.183 9.452 1.00 89.31 127 ASN A O 1
ATOM 1061 N N . ASN A 1 128 ? -17.301 16.122 9.274 1.00 91.69 128 ASN A N 1
ATOM 1062 C CA . ASN A 1 128 ? -18.396 16.457 8.361 1.00 91.69 128 ASN A CA 1
ATOM 1063 C C . ASN A 1 128 ? -19.766 16.477 9.067 1.00 91.69 128 ASN A C 1
ATOM 1065 O O . ASN A 1 128 ? -20.794 16.340 8.408 1.00 91.69 128 ASN A O 1
ATOM 1069 N N . GLU A 1 129 ? -19.786 16.625 10.398 1.00 89.19 129 GLU A N 1
ATOM 1070 C CA . GLU A 1 129 ? -21.007 16.726 11.217 1.00 89.19 129 GLU A CA 1
ATOM 1071 C C . GLU A 1 129 ? -21.941 15.502 11.117 1.00 89.19 129 GLU A C 1
ATOM 1073 O O . GLU A 1 129 ? -23.128 15.562 11.445 1.00 89.19 129 GLU A O 1
ATOM 1078 N N . LEU A 1 130 ? -21.406 14.355 10.700 1.00 87.88 130 LEU A N 1
ATOM 1079 C CA . LEU A 1 130 ? -22.132 13.095 10.645 1.00 87.88 130 LEU A CA 1
ATOM 1080 C C . LEU A 1 130 ? -21.982 12.348 11.980 1.00 87.88 130 LEU A C 1
ATOM 1082 O O . LEU A 1 130 ? -20.915 12.307 12.597 1.00 87.88 130 LEU A O 1
ATOM 1086 N N . THR A 1 131 ? -23.070 11.729 12.440 1.00 85.88 131 THR A N 1
ATOM 1087 C CA . THR A 1 131 ? -23.063 10.942 13.681 1.00 85.88 131 THR A CA 1
ATOM 1088 C C . THR A 1 131 ? -22.615 9.513 13.396 1.00 85.88 131 THR A C 1
ATOM 1090 O O . THR A 1 131 ? -23.199 8.830 12.558 1.00 85.88 131 THR A O 1
ATOM 1093 N N . VAL A 1 132 ? -21.604 9.041 14.127 1.00 85.81 132 VAL A N 1
ATOM 1094 C CA . VAL A 1 132 ? -21.193 7.630 14.118 1.00 85.81 132 VAL A CA 1
ATOM 1095 C C . VAL A 1 132 ? -22.042 6.862 15.127 1.00 85.81 132 VAL A C 1
ATOM 1097 O O . VAL A 1 132 ? -22.187 7.298 16.269 1.00 85.81 132 VAL A O 1
ATOM 1100 N N . TYR A 1 133 ? -22.570 5.708 14.725 1.00 86.94 133 TYR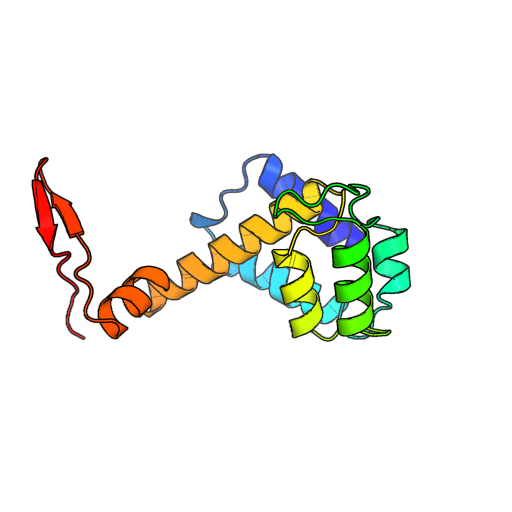 A N 1
ATOM 1101 C CA . TYR A 1 133 ? -23.355 4.820 15.580 1.00 86.94 133 TYR A CA 1
ATOM 1102 C C . TYR A 1 133 ? -22.588 3.526 15.857 1.00 86.94 133 TYR A C 1
ATOM 1104 O O . TYR A 1 133 ? -21.820 3.057 15.022 1.00 86.94 133 TYR A O 1
ATOM 1112 N N . GLU A 1 134 ? -22.818 2.941 17.026 1.00 89.19 134 GLU A N 1
ATOM 1113 C CA . GLU A 1 134 ? -22.345 1.613 17.404 1.00 89.19 134 GLU A CA 1
ATOM 1114 C C . GLU A 1 134 ? -23.521 0.768 17.900 1.00 89.19 134 GLU A C 1
ATOM 1116 O O . GLU A 1 134 ? -24.450 1.278 18.536 1.00 89.19 134 GLU A O 1
ATOM 1121 N N . GLU A 1 135 ? -23.483 -0.531 17.613 1.00 89.19 135 GLU A N 1
ATOM 1122 C CA . GLU A 1 135 ? -24.466 -1.466 18.145 1.00 89.19 135 GLU A CA 1
ATOM 1123 C C . GLU A 1 135 ? -24.124 -1.798 19.601 1.00 89.19 135 GLU A C 1
ATOM 1125 O O . GLU A 1 135 ? -23.060 -2.336 19.914 1.00 89.19 135 GLU A O 1
ATOM 1130 N N . ARG A 1 136 ? -25.041 -1.483 20.516 1.00 90.00 136 ARG A N 1
ATOM 1131 C CA . ARG A 1 136 ? -24.933 -1.825 21.9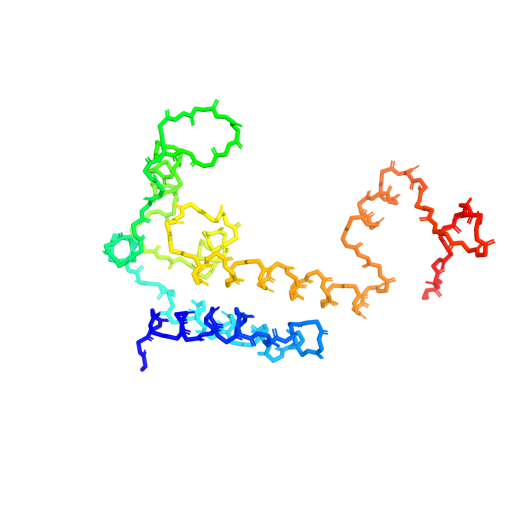36 1.00 90.00 136 ARG A CA 1
ATOM 1132 C C . ARG A 1 136 ? -26.194 -2.544 22.365 1.00 90.00 136 ARG A C 1
ATOM 1134 O O . ARG A 1 136 ? -27.266 -1.956 22.401 1.00 90.00 136 ARG A O 1
ATOM 1141 N N . LYS A 1 137 ? -26.047 -3.823 22.727 1.00 88.44 137 LYS A N 1
ATOM 1142 C CA . LYS A 1 137 ? -27.156 -4.688 23.168 1.00 88.44 137 LYS A CA 1
ATOM 1143 C C . LYS A 1 137 ? -28.308 -4.773 22.144 1.00 88.44 137 LYS A C 1
ATOM 1145 O O . LYS A 1 137 ? -29.462 -4.852 22.544 1.00 88.44 137 LYS A O 1
ATOM 1150 N N . GLY A 1 138 ? -27.995 -4.766 20.845 1.00 90.00 138 GLY A N 1
ATOM 1151 C CA . GLY A 1 138 ? -28.991 -4.829 19.767 1.00 90.00 138 GLY A CA 1
ATOM 1152 C C . GLY A 1 138 ? -29.598 -3.481 19.361 1.00 90.00 138 GLY A C 1
ATOM 1153 O O . GLY A 1 138 ? -30.463 -3.450 18.491 1.00 90.00 138 GLY A O 1
ATOM 1154 N N . GLU A 1 139 ? -29.163 -2.369 19.963 1.00 88.12 139 GLU A N 1
ATOM 1155 C CA . GLU A 1 139 ? -29.607 -1.017 19.605 1.00 88.12 139 GLU A CA 1
ATOM 1156 C C . GLU A 1 139 ? -28.479 -0.223 18.935 1.00 88.12 139 GLU A C 1
ATOM 1158 O O . GLU A 1 139 ? -27.342 -0.219 19.411 1.00 88.12 139 GLU A O 1
ATOM 1163 N N . LEU A 1 140 ? -28.800 0.493 17.852 1.00 88.38 140 LEU A N 1
ATOM 1164 C CA . LEU A 1 140 ? -27.894 1.452 17.214 1.00 88.38 140 LEU A CA 1
ATOM 1165 C C . LEU A 1 140 ? -27.913 2.767 17.994 1.00 88.38 140 LEU A C 1
ATOM 1167 O O . LEU A 1 140 ? -28.886 3.520 17.944 1.00 88.38 140 LEU A O 1
ATOM 1171 N N . LEU A 1 141 ? -26.827 3.055 18.705 1.00 87.38 141 LEU A N 1
ATOM 1172 C CA . LEU A 1 141 ? -26.699 4.250 19.537 1.00 87.38 141 LEU A CA 1
ATOM 1173 C C . LEU A 1 141 ? -25.484 5.079 19.106 1.00 87.38 141 LEU A C 1
ATOM 1175 O O . LEU A 1 141 ? -24.501 4.497 18.656 1.00 87.38 141 LEU A O 1
ATOM 1179 N N . PRO A 1 142 ? -25.486 6.413 19.288 1.00 85.44 142 PRO A N 1
ATOM 1180 C CA . PRO A 1 142 ? -24.319 7.237 18.984 1.00 85.44 142 PRO A CA 1
ATOM 1181 C C . PRO A 1 142 ? -23.072 6.733 19.716 1.00 85.44 142 PRO A C 1
ATOM 1183 O O . PRO A 1 142 ? -23.102 6.517 20.937 1.00 85.44 142 PRO A O 1
ATOM 1186 N N . LYS A 1 143 ? -21.985 6.538 18.968 1.00 85.12 143 LYS A N 1
ATOM 1187 C CA . LYS A 1 143 ? -20.710 6.064 19.500 1.00 85.12 143 LYS A CA 1
ATOM 1188 C C . LYS A 1 143 ? -20.139 7.116 20.441 1.00 85.12 143 LYS A C 1
ATOM 1190 O O . LYS A 1 143 ? -19.973 8.281 20.077 1.00 85.12 143 LYS A O 1
ATOM 1195 N N . LEU A 1 144 ? -19.881 6.708 21.681 1.00 79.81 144 LEU A N 1
ATOM 1196 C CA . LEU A 1 144 ? -19.345 7.597 22.706 1.00 79.81 144 LEU A CA 1
ATOM 1197 C C . LEU A 1 144 ? -17.827 7.485 22.712 1.00 79.81 144 LEU A C 1
ATOM 1199 O O . LEU A 1 144 ? -17.268 6.451 23.070 1.00 79.81 144 LEU A O 1
ATOM 1203 N N . TYR A 1 145 ? -17.153 8.569 22.357 1.00 73.94 145 TYR A N 1
ATOM 1204 C CA . TYR A 1 145 ? -15.701 8.623 22.400 1.00 73.94 145 TYR A CA 1
ATOM 1205 C C . TYR A 1 145 ? -15.227 9.209 23.727 1.00 73.94 145 TYR A C 1
ATOM 1207 O O . TYR A 1 145 ? -15.799 10.180 24.225 1.00 73.94 145 TYR A O 1
ATOM 1215 N N . ARG A 1 146 ? -14.141 8.664 24.287 1.00 58.28 146 ARG A N 1
ATOM 1216 C CA . ARG A 1 146 ? -13.451 9.322 25.404 1.00 58.28 146 ARG A CA 1
ATOM 1217 C C . ARG A 1 146 ? -12.949 10.687 24.932 1.00 58.28 146 ARG A C 1
ATOM 1219 O O . ARG A 1 146 ? -12.230 10.771 23.939 1.00 58.28 146 ARG A O 1
ATOM 1226 N N . ILE A 1 147 ? -13.345 11.739 25.638 1.00 57.00 147 ILE A N 1
ATOM 1227 C CA . ILE A 1 147 ? -12.751 13.068 25.495 1.00 57.00 147 ILE A CA 1
ATOM 1228 C C . ILE A 1 147 ? -11.394 12.992 26.210 1.00 57.00 147 ILE A C 1
ATOM 1230 O O . ILE A 1 147 ? -11.358 12.596 27.378 1.00 57.00 147 ILE A O 1
ATOM 1234 N N . LYS A 1 148 ? -10.300 13.250 25.484 1.00 51.34 148 LYS A N 1
ATOM 1235 C CA . LYS A 1 148 ? -8.954 13.385 26.063 1.00 51.34 148 LYS A CA 1
ATOM 1236 C C . LYS A 1 148 ? -8.807 14.757 26.709 1.00 51.34 148 LYS A C 1
ATOM 1238 O O . LYS A 1 148 ? -9.339 15.725 26.122 1.00 51.34 148 LYS A O 1
#

Radius of gyration: 18.25 Å; chains: 1; bounding box: 48×35×47 Å

pLDDT: mean 89.06, std 6.6, range [51.34, 97.19]

Secondary structure (DSSP, 8-state):
--HHHHHHHHHHHHHTT--TTTSHHHHHHHHHHHHHHHTT-BHHHHHHHSPBP-----SSS--HHHHHHHHHHH-SB--HHHHHHHHHHT-BS-HHHHHHHHHHHHHHHHHHHHHHSS-HHHHHHHHTTPPPEEEETTEEEE--PPP-

Organism: NCBI:txid200904

Foldseek 3Di:
DDLVVLLLVQLVVLVVPPDCLVPLPVLLVSLVVSLVVQFFPFLVVVCVVWPFDPACDPPVAQHPVNLVVLSVVCPGGHHSVSVLVVLLNPRTDDSSSVSSNVSNVVSVQSVCCVVVVDGPVCVVCVVVVHFDWDQDPNDTDGDDGDDD

Sequence (148 aa):
MNPYNMMIKLGRLIEQGLD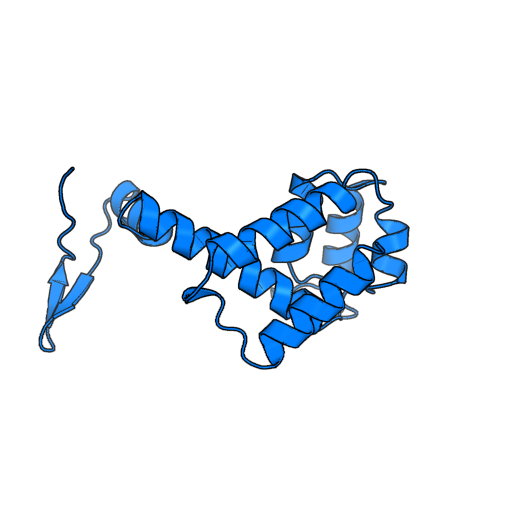VDEQPKEVFNYFSVMSDFMEGKSVDEFFSVFPPVKRYEDDGTWDYFSTLRLKQKIGKTFTRESFQELLMSHCYENRYLMNLGLAFMSCISNLYEKENGRSVMEEWTLNNELTVYEERKGELLPKLYRIK